Protein AF-A0A380FLB0-F1 (afdb_monomer)

Structure (mmCIF, N/CA/C/O backbone):
data_AF-A0A380FLB0-F1
#
_entry.id   AF-A0A380FLB0-F1
#
loop_
_atom_site.group_PDB
_atom_site.id
_atom_site.type_symbol
_atom_site.label_atom_id
_atom_site.label_alt_id
_atom_site.label_comp_id
_atom_site.label_asym_id
_atom_site.label_entity_id
_atom_site.label_seq_id
_atom_site.pdbx_PDB_ins_code
_atom_site.Cartn_x
_atom_site.Cartn_y
_atom_site.Cartn_z
_atom_site.occupancy
_atom_site.B_iso_or_equiv
_atom_site.auth_seq_id
_atom_site.auth_comp_id
_atom_site.auth_asym_id
_atom_site.auth_atom_id
_atom_site.pdbx_PDB_model_num
ATOM 1 N N . MET A 1 1 ? -36.445 -0.814 36.943 1.00 46.12 1 MET A N 1
ATOM 2 C CA . MET A 1 1 ? -35.406 -1.602 36.249 1.00 46.12 1 MET A CA 1
ATOM 3 C C . MET A 1 1 ? -34.434 -0.612 35.644 1.00 46.12 1 MET A C 1
ATOM 5 O O . MET A 1 1 ? -34.752 0.003 34.638 1.00 46.12 1 MET A O 1
ATOM 9 N N . ALA A 1 2 ? -33.328 -0.350 36.339 1.00 57.50 2 ALA A N 1
ATOM 10 C CA . ALA A 1 2 ? -32.271 0.496 35.809 1.00 57.50 2 ALA A CA 1
ATOM 11 C C . ALA A 1 2 ? -31.530 -0.334 34.763 1.00 57.50 2 ALA A C 1
ATOM 13 O O . ALA 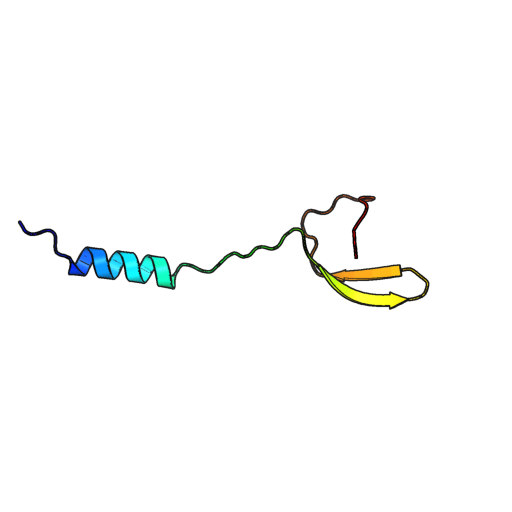A 1 2 ? -30.987 -1.388 35.093 1.00 57.50 2 ALA A O 1
ATOM 14 N N . ILE A 1 3 ? -31.591 0.099 33.507 1.00 56.94 3 ILE A N 1
ATOM 15 C CA . ILE A 1 3 ? -30.739 -0.420 32.441 1.00 56.94 3 ILE A CA 1
ATOM 16 C C . ILE A 1 3 ? -29.308 -0.346 32.980 1.00 56.94 3 ILE A C 1
ATOM 18 O O . ILE A 1 3 ? -28.838 0.735 33.341 1.00 56.94 3 ILE A O 1
ATOM 22 N N . LYS A 1 4 ? -28.673 -1.506 33.167 1.00 66.12 4 LYS A N 1
ATOM 23 C CA . LYS A 1 4 ? -27.354 -1.597 33.787 1.00 66.12 4 LYS A CA 1
ATOM 24 C C . LYS A 1 4 ? -26.363 -0.932 32.844 1.00 66.12 4 LYS A C 1
ATOM 26 O O . LYS A 1 4 ? -25.999 -1.489 31.814 1.00 66.12 4 LYS A O 1
ATOM 31 N N . ALA A 1 5 ? -25.933 0.273 33.202 1.00 65.25 5 ALA A N 1
ATOM 32 C CA . ALA A 1 5 ? -24.938 1.030 32.449 1.00 65.25 5 ALA A CA 1
ATOM 33 C C . ALA A 1 5 ? -23.642 0.226 32.223 1.00 65.25 5 ALA A C 1
ATOM 35 O O . ALA A 1 5 ? -22.940 0.461 31.244 1.00 65.25 5 ALA A O 1
ATOM 36 N N . GLU A 1 6 ? -23.352 -0.754 33.083 1.00 71.19 6 GLU A N 1
ATOM 37 C CA . GLU A 1 6 ? -22.237 -1.693 32.926 1.00 71.19 6 GLU A CA 1
ATOM 38 C C . GLU A 1 6 ? -22.359 -2.593 31.695 1.00 71.19 6 GLU A C 1
ATOM 40 O O . GLU A 1 6 ? -21.361 -2.786 31.008 1.00 71.19 6 GLU A O 1
ATOM 45 N N . GLU A 1 7 ? -23.556 -3.083 31.356 1.00 67.69 7 GLU A N 1
ATOM 46 C CA . GLU A 1 7 ? -23.756 -3.902 30.149 1.00 67.69 7 GLU A CA 1
ATOM 47 C C . GLU A 1 7 ? -23.577 -3.061 28.884 1.00 67.69 7 GLU A C 1
ATOM 49 O O . GLU A 1 7 ? -22.920 -3.493 27.940 1.00 67.69 7 GLU A O 1
ATOM 54 N N . ILE A 1 8 ? -24.078 -1.822 28.894 1.00 74.75 8 ILE 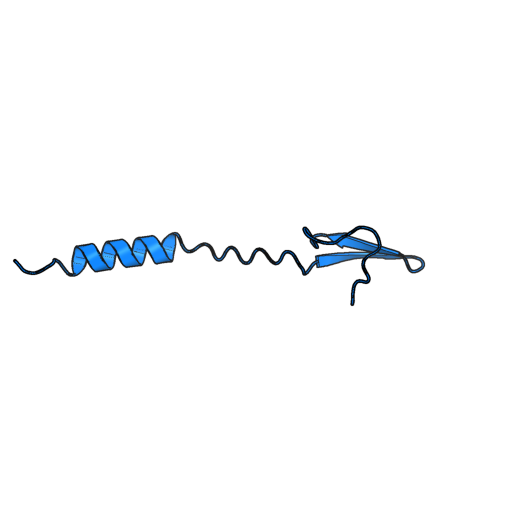A N 1
ATOM 55 C CA . ILE A 1 8 ? -23.877 -0.877 27.787 1.00 74.75 8 ILE A CA 1
ATOM 56 C C . ILE A 1 8 ? -22.392 -0.526 27.648 1.00 74.75 8 ILE A C 1
ATOM 58 O O . ILE A 1 8 ? -21.860 -0.505 26.542 1.00 74.75 8 ILE A O 1
ATOM 62 N N . SER A 1 9 ? -21.699 -0.298 28.764 1.00 77.69 9 SER A N 1
ATOM 63 C CA . SER A 1 9 ? -20.271 0.035 28.766 1.00 77.69 9 SER A CA 1
ATOM 64 C C . SER A 1 9 ? -19.405 -1.127 28.280 1.00 77.69 9 SER A C 1
ATOM 66 O O . SER A 1 9 ? -18.424 -0.903 27.575 1.00 77.69 9 SER A O 1
ATOM 68 N N . ALA A 1 10 ? -19.758 -2.364 28.638 1.00 80.88 10 ALA A N 1
ATOM 69 C CA . ALA A 1 10 ? -19.074 -3.565 28.166 1.00 80.88 10 ALA A CA 1
ATOM 70 C C . ALA A 1 10 ? -19.293 -3.783 26.662 1.00 80.88 10 AL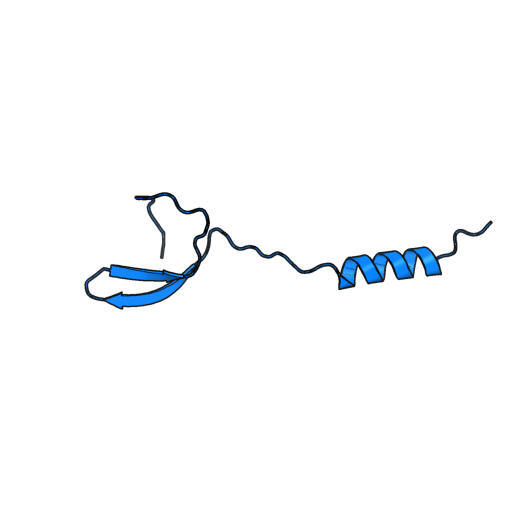A A C 1
ATOM 72 O O . ALA A 1 10 ? -18.339 -4.076 25.943 1.00 80.88 10 ALA A O 1
ATOM 73 N N . LEU A 1 11 ? -20.519 -3.563 26.175 1.00 80.50 11 LEU A N 1
ATOM 74 C CA . LEU A 1 11 ? -20.848 -3.659 24.754 1.00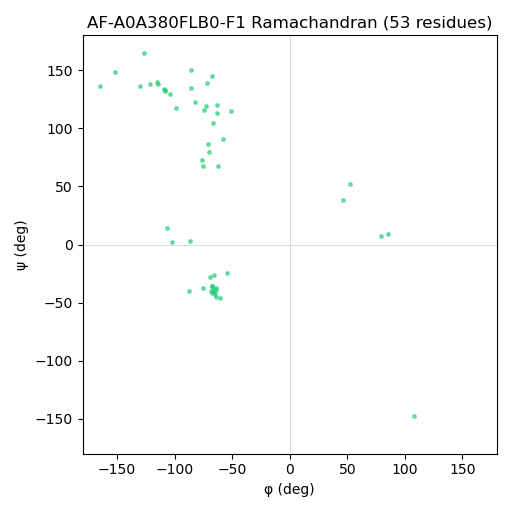 80.50 11 LEU A CA 1
ATOM 75 C C . LEU A 1 11 ? -20.094 -2.609 23.924 1.00 80.50 11 LEU A C 1
ATOM 77 O O . LEU A 1 11 ? -19.516 -2.940 22.894 1.00 80.50 11 LEU A O 1
ATOM 81 N N . LEU A 1 12 ? -20.055 -1.359 24.395 1.00 80.06 12 LEU A N 1
ATOM 82 C CA . LEU A 1 12 ? -19.328 -0.274 23.731 1.00 80.06 12 LEU A CA 1
ATOM 83 C C . LEU A 1 12 ? -17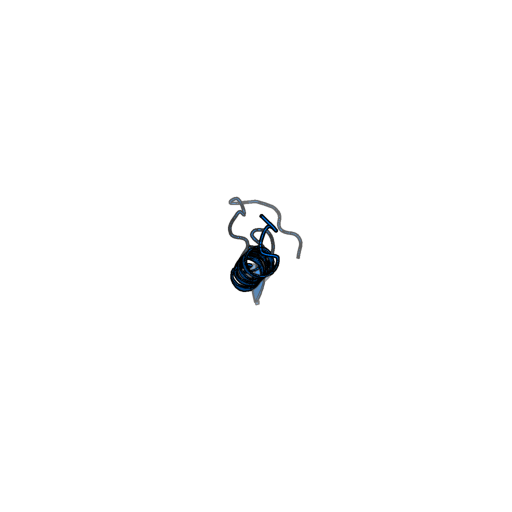.814 -0.511 23.738 1.00 80.06 12 LEU A C 1
ATOM 85 O O . LEU A 1 12 ? -17.171 -0.299 22.716 1.00 80.06 12 LEU A O 1
ATOM 89 N N . ARG A 1 13 ? -17.238 -0.999 24.848 1.00 79.25 13 ARG A N 1
ATOM 90 C CA . ARG A 1 13 ? -15.817 -1.393 24.887 1.00 79.25 13 ARG A CA 1
ATOM 91 C C . ARG A 1 13 ? -15.510 -2.501 23.893 1.00 79.25 13 ARG A C 1
ATOM 93 O O . ARG A 1 13 ? -14.551 -2.369 23.151 1.00 79.25 13 ARG A O 1
ATOM 100 N N . SER A 1 14 ? -16.347 -3.534 23.834 1.00 78.38 14 SER A N 1
ATOM 101 C CA . SER A 1 14 ? -16.167 -4.631 22.885 1.00 78.38 14 SER A CA 1
ATOM 102 C C . SER A 1 14 ? -16.286 -4.162 21.431 1.00 78.38 14 SER A C 1
ATOM 104 O O . SER A 1 14 ? -15.527 -4.619 20.585 1.00 78.38 14 SER A O 1
ATOM 106 N N . GLN A 1 15 ? -17.182 -3.217 21.125 1.00 73.31 15 GLN A N 1
ATOM 107 C CA . GLN A 1 15 ? -17.269 -2.625 19.785 1.00 73.31 15 GLN A CA 1
ATOM 108 C C . GLN A 1 15 ? -16.045 -1.780 19.427 1.00 73.31 15 GLN A C 1
ATOM 110 O O . GLN A 1 15 ? -15.640 -1.796 18.276 1.00 73.31 15 GLN A O 1
ATOM 115 N N . ILE A 1 16 ? -15.452 -1.071 20.392 1.00 76.75 16 ILE A N 1
ATOM 116 C CA . ILE A 1 16 ? -14.234 -0.275 20.180 1.00 76.75 16 ILE A CA 1
ATOM 117 C C . ILE A 1 16 ? -12.990 -1.174 20.081 1.00 76.75 16 ILE A C 1
ATOM 119 O O . ILE A 1 16 ? -12.115 -0.902 19.273 1.00 76.75 16 ILE A O 1
ATOM 123 N N . GLU A 1 17 ? -12.904 -2.254 20.861 1.00 75.88 17 GLU A N 1
ATOM 124 C CA . GLU A 1 17 ? -11.807 -3.235 20.775 1.00 75.88 17 GLU A CA 1
ATOM 125 C C . GLU A 1 17 ? -11.836 -4.027 19.464 1.00 75.88 17 GLU A C 1
ATOM 127 O O . GLU A 1 17 ? -10.782 -4.316 18.908 1.00 75.88 17 GLU A O 1
ATOM 132 N N . ASN A 1 18 ? -13.031 -4.342 18.955 1.00 66.38 18 ASN A N 1
ATOM 133 C CA . ASN A 1 18 ? -13.218 -4.952 17.636 1.00 66.38 18 ASN A CA 1
ATOM 134 C C . ASN A 1 18 ? -13.300 -3.918 16.504 1.00 66.38 18 ASN A C 1
ATOM 136 O O . ASN A 1 18 ? -13.530 -4.292 15.356 1.00 66.38 18 ASN A O 1
ATOM 140 N N . TYR A 1 19 ? -13.138 -2.627 16.805 1.00 67.81 19 TYR A N 1
ATOM 141 C CA . TYR A 1 19 ? -12.965 -1.603 15.787 1.00 67.81 19 TYR A CA 1
ATOM 142 C C . TYR A 1 19 ? -11.529 -1.704 15.274 1.00 67.81 19 TYR A C 1
ATOM 144 O O . TYR A 1 19 ? -10.657 -0.891 15.583 1.00 67.81 19 TYR A O 1
ATOM 152 N N . GLU A 1 20 ? -11.266 -2.756 14.506 1.00 58.84 20 GLU A N 1
ATOM 153 C CA . GLU A 1 20 ? -10.177 -2.723 13.552 1.00 58.84 20 GLU A CA 1
ATOM 154 C C . GLU A 1 20 ? -10.547 -1.622 12.564 1.00 58.84 20 GLU A C 1
ATOM 156 O O . GLU A 1 20 ? -11.550 -1.711 11.857 1.00 58.84 20 GLU A O 1
ATOM 161 N N . SER A 1 21 ? -9.772 -0.538 12.556 1.00 57.28 21 SER A N 1
ATOM 162 C CA . SER A 1 21 ? -9.755 0.348 11.403 1.00 57.28 21 SER A CA 1
ATOM 163 C C . SER A 1 21 ? -9.335 -0.511 10.214 1.00 57.28 21 SER A C 1
ATOM 165 O O . SER A 1 21 ? -8.144 -0.629 9.923 1.00 57.28 21 SER A O 1
ATOM 167 N N . GLU A 1 22 ? -10.309 -1.098 9.518 1.00 52.53 22 GLU A N 1
ATOM 168 C CA . GLU A 1 22 ? -10.219 -1.430 8.102 1.00 52.53 22 GLU A CA 1
ATOM 169 C C . GLU A 1 22 ? -10.038 -0.103 7.360 1.00 52.53 22 GLU A C 1
ATOM 171 O O . GLU A 1 22 ? -10.895 0.389 6.636 1.00 52.53 22 GLU A O 1
ATOM 176 N N . THR A 1 23 ? -8.889 0.530 7.564 1.00 54.03 23 THR A N 1
ATOM 177 C CA . THR A 1 23 ? -8.350 1.493 6.625 1.00 54.03 23 THR A CA 1
ATOM 178 C C . THR A 1 23 ? -7.812 0.647 5.477 1.00 54.03 23 THR A C 1
ATOM 180 O O . THR A 1 23 ? -6.608 0.496 5.280 1.00 54.03 23 THR A O 1
ATOM 183 N N . SER A 1 24 ? -8.727 0.000 4.759 1.00 54.53 24 SER A N 1
ATOM 184 C CA . SER A 1 24 ? -8.500 -0.605 3.460 1.00 54.53 24 SER A CA 1
ATOM 185 C C . SER A 1 24 ? -8.309 0.559 2.502 1.00 54.53 24 SER A C 1
ATOM 187 O O . SER A 1 24 ? -9.231 1.010 1.833 1.00 54.53 24 SER A O 1
ATOM 189 N N . VAL A 1 25 ? -7.099 1.124 2.503 1.00 57.84 25 VAL A N 1
ATOM 190 C CA . VAL A 1 25 ? -6.717 2.104 1.491 1.00 57.84 25 VAL A CA 1
ATOM 191 C C . VAL A 1 25 ? -6.557 1.331 0.188 1.00 57.84 25 VAL A C 1
ATOM 193 O O . VAL A 1 25 ? -5.488 0.813 -0.121 1.00 57.84 25 VAL A O 1
ATOM 196 N N . THR A 1 26 ? -7.661 1.159 -0.528 1.00 70.31 26 THR A N 1
ATOM 197 C CA . THR A 1 26 ? -7.714 0.484 -1.829 1.00 70.31 26 THR A CA 1
ATOM 198 C C . THR A 1 26 ? -7.027 1.309 -2.908 1.00 70.31 26 THR A C 1
ATOM 200 O O . THR A 1 26 ? -6.434 0.732 -3.815 1.00 70.31 26 THR A O 1
ATOM 203 N N . ASP A 1 27 ? -7.016 2.633 -2.742 1.00 75.81 27 ASP A N 1
ATOM 204 C CA . ASP A 1 27 ? -6.642 3.590 -3.789 1.00 75.81 27 ASP A CA 1
ATOM 205 C C . ASP A 1 27 ? -5.226 4.160 -3.619 1.00 75.81 27 ASP A C 1
ATOM 207 O O . ASP A 1 27 ? -4.792 5.002 -4.400 1.00 75.81 27 ASP A O 1
ATOM 211 N N . VAL A 1 28 ? -4.477 3.714 -2.605 1.00 83.94 28 VAL A N 1
ATOM 212 C CA . VAL A 1 28 ? -3.088 4.141 -2.383 1.00 83.94 28 VAL A CA 1
ATOM 213 C C . VAL A 1 28 ? -2.178 2.923 -2.393 1.00 83.94 28 VAL A C 1
ATOM 215 O O . VAL A 1 28 ? -2.495 1.870 -1.841 1.00 83.94 28 VAL A O 1
ATOM 218 N N . GLY A 1 29 ? -1.023 3.069 -3.034 1.00 86.88 29 GLY A N 1
ATOM 219 C CA . GLY A 1 29 ? 0.028 2.063 -3.061 1.00 86.88 29 GLY A CA 1
ATOM 220 C C . GLY A 1 29 ? 1.368 2.633 -2.617 1.00 86.88 29 GLY A C 1
ATOM 221 O O . GLY A 1 29 ? 1.569 3.842 -2.553 1.00 86.88 29 GLY A O 1
ATOM 222 N N . THR A 1 30 ? 2.304 1.744 -2.305 1.00 89.06 30 THR A N 1
ATOM 223 C CA . THR A 1 30 ? 3.697 2.093 -2.010 1.00 89.06 30 THR A CA 1
ATOM 224 C C . THR A 1 30 ? 4.588 1.653 -3.163 1.00 89.06 30 THR A C 1
ATOM 226 O O . THR A 1 30 ? 4.495 0.514 -3.625 1.00 89.06 30 THR A O 1
ATOM 229 N N . VAL A 1 31 ? 5.477 2.537 -3.615 1.00 92.12 31 VAL A N 1
ATOM 230 C CA . VAL A 1 31 ? 6.469 2.207 -4.644 1.00 92.12 31 VAL A CA 1
ATOM 231 C C . VAL A 1 31 ? 7.543 1.303 -4.041 1.00 92.12 31 VAL A C 1
ATOM 233 O O . VAL A 1 31 ? 8.240 1.690 -3.105 1.00 92.12 31 VAL A O 1
ATOM 236 N N . LEU A 1 32 ? 7.686 0.098 -4.588 1.00 91.75 32 LEU A N 1
ATOM 237 C CA . LEU A 1 32 ? 8.728 -0.852 -4.200 1.00 91.75 32 LEU A CA 1
ATOM 238 C C . LEU A 1 32 ? 10.023 -0.625 -4.983 1.00 91.75 32 LEU A C 1
ATOM 240 O O . LEU A 1 32 ? 11.113 -0.736 -4.427 1.00 91.75 32 LEU A O 1
ATOM 244 N N . GLN A 1 33 ? 9.913 -0.328 -6.281 1.00 91.75 33 GLN A N 1
ATOM 245 C CA . GLN A 1 33 ? 11.066 -0.171 -7.167 1.00 91.75 33 GLN A CA 1
ATOM 246 C C . GLN A 1 33 ? 10.761 0.795 -8.312 1.00 91.75 33 GLN A C 1
ATOM 248 O O . GLN A 1 33 ? 9.633 0.850 -8.794 1.00 91.75 33 GLN A O 1
ATOM 253 N N . ILE A 1 34 ? 11.787 1.516 -8.771 1.00 93.25 34 ILE A N 1
ATOM 254 C CA . ILE A 1 34 ? 11.747 2.397 -9.944 1.00 93.25 34 ILE A CA 1
ATOM 255 C C . ILE A 1 34 ? 12.944 2.062 -10.845 1.00 93.25 34 ILE A C 1
ATOM 257 O O . ILE A 1 34 ? 14.058 1.893 -10.344 1.00 93.25 34 ILE A O 1
ATOM 261 N N . GLY A 1 35 ? 12.735 1.986 -12.160 1.00 92.75 35 GLY A N 1
ATOM 262 C CA . GLY A 1 35 ? 13.803 1.833 -13.153 1.00 92.75 35 GLY A CA 1
ATOM 263 C C . GLY A 1 35 ? 13.321 2.143 -14.569 1.00 92.75 35 GLY A C 1
ATOM 264 O O . GLY A 1 35 ? 12.227 1.736 -14.937 1.00 92.75 35 GLY A O 1
ATOM 265 N N . ASP A 1 36 ? 14.115 2.888 -15.345 1.00 92.56 36 ASP A N 1
ATOM 266 C CA . ASP A 1 36 ? 13.851 3.238 -16.755 1.00 92.56 36 ASP A CA 1
ATOM 267 C C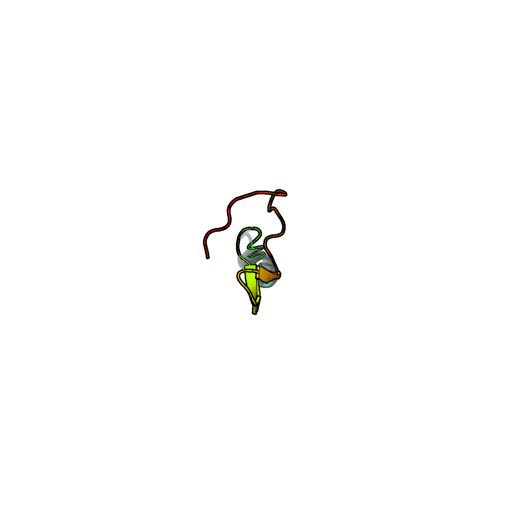 . ASP A 1 36 ? 12.415 3.727 -17.049 1.00 92.56 36 ASP A C 1
ATOM 269 O O . ASP A 1 36 ? 11.821 3.409 -18.076 1.00 92.56 36 ASP A O 1
ATOM 273 N N . GLY A 1 37 ? 11.838 4.510 -16.129 1.00 88.69 37 GLY A 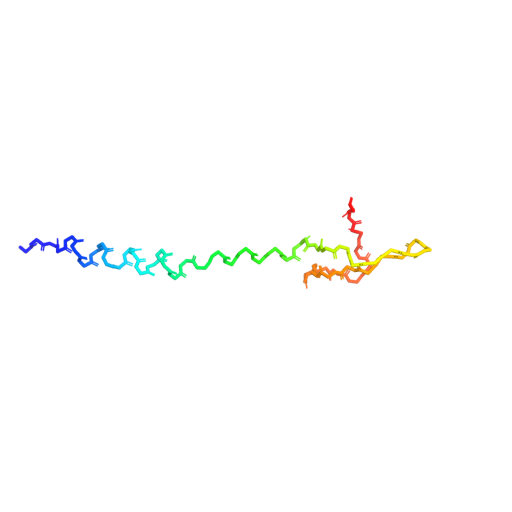N 1
ATOM 274 C CA . GLY A 1 37 ? 10.475 5.041 -16.257 1.00 88.69 37 GLY A CA 1
ATOM 275 C C . GLY A 1 37 ? 9.355 4.053 -15.904 1.00 88.69 37 GLY A C 1
ATOM 276 O O . GLY A 1 37 ? 8.187 4.377 -16.090 1.00 88.6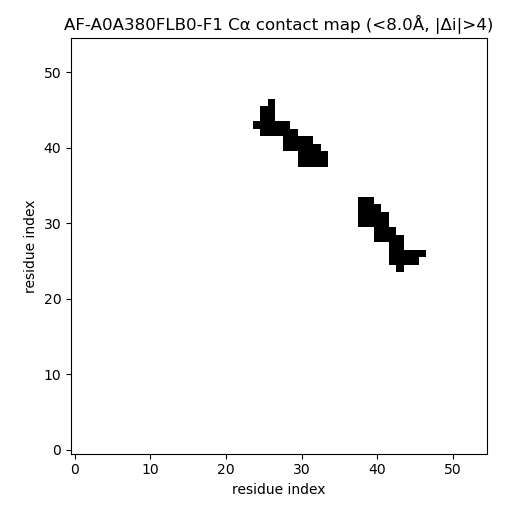9 37 GLY A O 1
ATOM 277 N N . ILE A 1 38 ? 9.693 2.875 -15.377 1.00 91.75 38 ILE A N 1
ATOM 278 C CA . ILE A 1 38 ? 8.760 1.855 -14.888 1.00 91.75 38 ILE A CA 1
ATOM 279 C C . ILE A 1 38 ? 8.836 1.812 -13.356 1.00 91.75 38 ILE A C 1
ATOM 281 O O . ILE A 1 38 ? 9.924 1.746 -12.781 1.00 91.75 38 ILE A O 1
ATOM 285 N N . ALA A 1 39 ? 7.679 1.828 -12.692 1.00 92.19 39 ALA A N 1
ATOM 286 C CA . ALA A 1 39 ? 7.562 1.668 -11.245 1.00 92.19 39 ALA A CA 1
ATOM 287 C C . ALA A 1 39 ? 6.816 0.370 -10.901 1.00 92.19 39 ALA A C 1
ATOM 289 O O . ALA A 1 39 ? 5.808 0.042 -11.525 1.00 92.19 39 ALA A O 1
ATOM 290 N N . LEU A 1 40 ? 7.304 -0.357 -9.895 1.00 91.31 40 LEU A N 1
ATOM 291 C CA . LEU A 1 40 ? 6.607 -1.488 -9.286 1.00 91.31 40 LEU A CA 1
ATOM 292 C C . LEU A 1 40 ? 5.938 -1.004 -8.001 1.00 91.31 40 LEU A C 1
ATOM 294 O O . LEU A 1 40 ? 6.629 -0.574 -7.077 1.00 91.31 40 LEU A O 1
ATOM 298 N N . ILE A 1 41 ? 4.612 -1.078 -7.941 1.00 90.81 41 ILE A N 1
ATOM 299 C CA . ILE A 1 41 ? 3.802 -0.568 -6.830 1.00 90.81 41 ILE A CA 1
ATOM 300 C C . ILE A 1 41 ? 3.107 -1.744 -6.139 1.00 90.81 41 ILE A C 1
ATOM 302 O O . ILE A 1 41 ? 2.646 -2.674 -6.799 1.00 90.81 41 ILE A O 1
ATOM 306 N N . HIS A 1 42 ? 3.050 -1.710 -4.809 1.00 88.31 42 HIS A N 1
ATOM 307 C CA . HIS A 1 42 ? 2.268 -2.632 -3.989 1.00 88.31 42 HIS A CA 1
ATOM 308 C C . HIS A 1 42 ? 1.079 -1.900 -3.363 1.00 88.31 42 HIS A C 1
ATOM 310 O O . HIS A 1 42 ? 1.259 -0.814 -2.815 1.00 88.31 42 HIS A O 1
ATOM 316 N N . GLY A 1 43 ? -0.115 -2.488 -3.427 1.00 87.62 43 GLY A N 1
ATOM 317 C CA . GLY A 1 43 ? -1.380 -1.823 -3.098 1.00 87.62 43 GLY A CA 1
ATOM 318 C C . GLY A 1 43 ? -2.183 -1.552 -4.369 1.00 87.62 43 GLY A C 1
ATOM 319 O O . GLY A 1 43 ? -2.071 -2.334 -5.312 1.00 87.62 43 GLY A O 1
ATOM 320 N N . LEU A 1 44 ? -2.950 -0.454 -4.398 1.00 87.12 44 LEU A N 1
ATOM 321 C CA . LEU A 1 44 ? -3.831 -0.097 -5.526 1.00 87.12 44 LEU A CA 1
ATOM 322 C C . LEU A 1 44 ? -4.764 -1.256 -5.925 1.00 87.12 44 LEU A C 1
ATOM 324 O O . LEU A 1 44 ? -4.790 -1.686 -7.074 1.00 87.12 44 LEU A O 1
ATOM 328 N N . ASN A 1 45 ? -5.494 -1.811 -4.955 1.00 83.81 45 ASN A N 1
ATOM 329 C CA . ASN A 1 45 ? -6.257 -3.049 -5.145 1.00 83.81 45 ASN A CA 1
ATOM 330 C C . ASN A 1 45 ? -7.417 -2.908 -6.149 1.00 83.81 45 ASN A C 1
ATOM 332 O O . ASN A 1 45 ? -7.785 -3.902 -6.769 1.00 83.81 45 ASN A O 1
ATOM 336 N N . ASP A 1 46 ? -7.949 -1.694 -6.326 1.00 86.12 46 ASP A N 1
ATOM 337 C CA . ASP A 1 46 ? -9.104 -1.408 -7.192 1.00 86.12 46 ASP A CA 1
ATOM 338 C C . ASP A 1 46 ? -8.736 -0.677 -8.503 1.00 86.12 46 ASP A C 1
ATOM 340 O O . ASP A 1 46 ? -9.615 -0.184 -9.209 1.00 86.12 46 ASP A O 1
ATOM 344 N N . VAL A 1 47 ? -7.449 -0.625 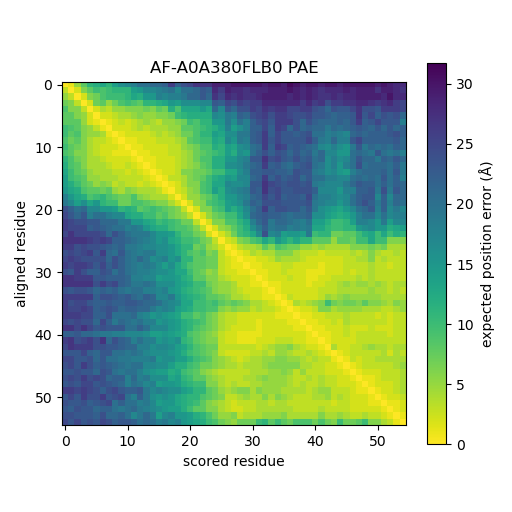-8.871 1.00 88.31 47 VAL A N 1
ATOM 345 C CA . VAL A 1 47 ? -6.998 0.047 -10.103 1.00 88.31 47 VAL A CA 1
ATOM 346 C C . VAL A 1 47 ? -7.389 -0.728 -11.364 1.00 88.31 47 VAL A C 1
ATOM 348 O O . VAL A 1 47 ? -7.259 -1.955 -11.453 1.00 88.31 47 VAL A O 1
ATOM 351 N N . MET A 1 48 ? -7.824 -0.005 -12.393 1.00 88.12 48 MET A N 1
ATOM 352 C CA . MET A 1 48 ? -8.129 -0.579 -13.700 1.00 88.12 48 MET A CA 1
ATOM 353 C C . MET A 1 48 ? -6.880 -0.678 -14.586 1.00 88.12 48 MET A C 1
ATOM 355 O O . MET A 1 48 ? -5.956 0.135 -14.537 1.00 88.12 48 MET A O 1
ATOM 359 N N . ALA A 1 49 ? -6.859 -1.666 -15.483 1.00 88.81 49 ALA A N 1
ATOM 360 C CA . ALA A 1 49 ? -5.784 -1.782 -16.463 1.00 88.81 49 ALA A CA 1
ATOM 361 C C . ALA A 1 49 ? -5.769 -0.563 -17.408 1.00 88.81 49 ALA A C 1
ATOM 363 O O . ALA A 1 49 ? -6.737 -0.321 -18.129 1.00 88.81 49 ALA A O 1
ATOM 364 N N . GLY A 1 50 ? -4.652 0.172 -17.430 1.00 89.62 50 GLY A N 1
ATOM 365 C CA . GLY A 1 50 ? -4.486 1.380 -18.249 1.00 89.62 50 GLY A CA 1
ATOM 366 C C . GLY A 1 50 ? -5.005 2.668 -17.604 1.00 89.62 50 GLY A C 1
ATOM 367 O O . GLY A 1 50 ? -5.068 3.695 -18.279 1.00 89.62 50 GLY A O 1
ATOM 368 N N . GLU A 1 51 ? -5.371 2.625 -16.324 1.00 89.19 51 GLU A N 1
ATOM 369 C CA . GLU A 1 51 ? -5.692 3.815 -15.543 1.00 89.19 51 GLU A CA 1
ATOM 370 C C . GLU A 1 51 ? -4.447 4.687 -15.316 1.00 89.19 51 GLU A C 1
ATOM 372 O O . GLU A 1 51 ? -3.323 4.191 -15.193 1.00 89.19 51 GLU A O 1
ATOM 377 N N . LEU A 1 52 ? -4.641 6.007 -15.297 1.00 90.06 52 LEU A N 1
ATOM 378 C CA . LEU A 1 52 ? -3.578 6.956 -14.983 1.00 90.06 52 LEU A CA 1
ATOM 379 C C . LEU A 1 52 ? -3.433 7.060 -13.467 1.00 90.06 52 LEU A C 1
ATOM 381 O O . LEU A 1 52 ? -4.380 7.426 -12.780 1.00 90.06 52 LEU A O 1
ATOM 385 N N . VAL A 1 53 ? -2.231 6.780 -12.972 1.00 87.75 53 VAL A N 1
ATOM 386 C CA . VAL A 1 53 ? -1.893 6.867 -11.549 1.00 87.75 53 VAL A CA 1
ATOM 387 C C . VAL A 1 53 ? -1.070 8.130 -11.312 1.00 87.75 53 VAL A C 1
ATOM 389 O O . VAL A 1 53 ? -0.088 8.374 -12.017 1.00 87.75 53 VAL A O 1
ATOM 392 N N . GLU A 1 54 ? -1.477 8.932 -10.330 1.00 86.81 54 GLU A N 1
ATOM 393 C CA . GLU A 1 54 ? -0.693 10.063 -9.829 1.00 86.81 54 GLU A CA 1
ATOM 394 C C . GLU A 1 54 ? 0.292 9.565 -8.763 1.00 86.81 54 GLU A C 1
ATOM 396 O O . GLU A 1 54 ? -0.060 8.735 -7.923 1.00 86.81 54 GLU A O 1
ATOM 401 N N . ILE A 1 55 ? 1.542 10.023 -8.857 1.00 77.69 55 ILE A N 1
ATOM 402 C CA . ILE A 1 55 ? 2.689 9.554 -8.061 1.00 77.69 55 ILE A CA 1
ATOM 403 C C . ILE A 1 55 ? 3.036 10.531 -6.947 1.00 77.69 55 ILE A C 1
ATOM 405 O O . ILE A 1 55 ? 3.029 11.751 -7.225 1.00 77.69 55 ILE A O 1
#

Secondary structure (DSSP, 8-state):
----HHHHHHHHHHHHHT-------SS-EEEEEEETTEEEEEE-TTPPTT-----

Radius of gyration: 21.43 Å; Cα contacts (8 Å, |Δi|>4): 32; chains: 1; bounding box: 49×15×54 Å

Nearest PDB structures (foldseek):
  6f5p-assembly1_D  TM=3.297E-01  e=4.435E+00  Influenza C virus (C/Johannesburg/1/66)
  7xkg-assembly2_D  TM=1.898E-01  e=5.906E+00  Roseiflexus castenholzii DSM 13941
  8apq-assembly3_E  TM=1.918E-01  e=9.750E+00  Chloroflexus aurantiacus J-10-fl

InterPro domains:
  IPR005294 ATP synthase, F1 complex, alpha subunit [PTHR48082] (2-55)
  IPR023366 ATP synthase subunit alpha, N-terminal domain-like superfamily [G3DSA:2.40.30.20] (1-55)
  IPR036121 ATPase, F1/V1/A1 complex, alpha/beta subunit, N-terminal domain superfamily [SSF50615] (11-54)

Sequence (55 aa):
MAIKAEEISALLRSQIENYESETSVTDVGTVLQIGDGIALIHGLNDVMAGELVEI

pLDDT: mean 78.4, std 12.99, range [46.12, 93.25]

Organism: Staphylococcus gallinarum (NCBI:txid1293)

Foldseek 3Di:
DPPPVVVVVVVVVVVVVPPPPPPLVQCDWDFPDDDPRDTDTGHNNPDDDPDDDDD

Solvent-accessible surface area (backbone atoms only — not comparable to full-atom values): 3736 Å² total; per-residue (Å²): 135,79,80,57,63,65,59,55,51,52,52,52,50,52,52,56,72,67,53,68,81,79,74,73,61,39,85,50,59,48,80,76,46,77,54,100,94,45,71,46,67,50,65,38,76,76,67,59,94,88,61,89,80,88,131

Mean predicted aligned error: 12.41 Å